Protein AF-A0A2U9QHX6-F1 (afdb_monomer_lite)

Organism: NCBI:txid2219495

Secondary structure (DSSP, 8-state):
-HHHHHHHHHHHHHHHHHHHHHHHHHHHHHHHTT-TT---SSS-GGGGSPP--

Foldseek 3Di:
DVVVVVVVVCVVVVVVVVVVCVVVVVLVVCVVVPASVHADPVCHPVVVDDDPD

Radius of gyration: 19.7 Å; chains: 1; bounding box: 39×13×56 Å

Sequence (53 aa):
SPRSWLATSHFVLGFFLFVGHLWHAGRARAAAAGFEKGIDRDFEPVLSMTPLN

pLDDT: mean 97.91, std 1.45, range [90.31, 98.94]

Structure (mmCIF, N/CA/C/O backbone):
data_AF-A0A2U9QHX6-F1
#
_entry.id   AF-A0A2U9QHX6-F1
#
loop_
_atom_site.group_PDB
_atom_site.id
_atom_site.type_symbol
_atom_site.label_atom_id
_atom_site.label_alt_id
_atom_site.label_comp_id
_atom_site.label_asym_id
_atom_site.label_entity_id
_atom_site.label_seq_id
_atom_site.pdbx_PDB_ins_code
_atom_site.Cartn_x
_atom_site.Cartn_y
_atom_site.Cartn_z
_atom_site.occupancy
_atom_site.B_iso_or_equiv
_atom_site.auth_seq_id
_atom_site.auth_comp_id
_atom_site.auth_asym_id
_atom_site.auth_atom_id
_atom_site.pdbx_PDB_model_num
ATOM 1 N N . SER A 1 1 ? 21.738 4.966 -25.905 1.00 93.38 1 SER A N 1
ATOM 2 C CA . SER A 1 1 ? 21.623 3.762 -26.761 1.00 93.38 1 SER A CA 1
ATOM 3 C C . SER A 1 1 ? 20.263 3.109 -26.527 1.00 93.38 1 SER A C 1
ATOM 5 O O . SER A 1 1 ? 19.652 3.408 -25.502 1.00 93.38 1 SER A O 1
ATOM 7 N N . PRO A 1 2 ? 19.775 2.215 -27.407 1.00 97.19 2 PRO A N 1
ATOM 8 C CA . PRO A 1 2 ? 18.551 1.447 -27.150 1.00 97.19 2 PRO A CA 1
ATOM 9 C C . PRO A 1 2 ? 18.570 0.714 -25.798 1.00 97.19 2 PRO A C 1
ATOM 11 O O . PRO A 1 2 ? 17.560 0.676 -25.105 1.00 97.19 2 PRO A O 1
ATOM 14 N N . ARG A 1 3 ? 19.746 0.236 -25.360 1.00 98.00 3 ARG A N 1
ATOM 15 C CA . ARG A 1 3 ? 19.938 -0.385 -24.037 1.00 98.00 3 ARG A CA 1
ATOM 16 C C . ARG A 1 3 ? 19.532 0.543 -22.890 1.00 98.00 3 ARG A C 1
ATOM 18 O O . ARG A 1 3 ? 18.831 0.105 -21.988 1.00 98.00 3 ARG A O 1
ATOM 25 N N . SER A 1 4 ? 19.948 1.810 -22.934 1.00 97.94 4 SER A N 1
ATOM 26 C CA . SER A 1 4 ? 19.586 2.796 -21.908 1.00 97.94 4 SER A CA 1
ATOM 27 C C . SER A 1 4 ? 18.081 3.053 -21.887 1.00 97.94 4 SER A C 1
ATOM 29 O O . SER A 1 4 ? 17.494 3.028 -20.816 1.00 97.94 4 SER A O 1
ATOM 31 N N . TRP A 1 5 ? 17.449 3.231 -23.052 1.00 98.38 5 TRP A N 1
ATOM 32 C CA . TRP A 1 5 ? 16.004 3.470 -23.149 1.00 98.38 5 TRP A CA 1
ATOM 33 C C . TRP A 1 5 ? 15.165 2.303 -22.619 1.00 98.38 5 TRP A C 1
ATOM 35 O O . TRP A 1 5 ? 14.201 2.517 -21.884 1.00 98.38 5 TRP A O 1
ATOM 45 N N . LEU A 1 6 ? 15.542 1.064 -22.947 1.00 98.50 6 LEU A N 1
ATOM 46 C CA . LEU A 1 6 ? 14.889 -0.124 -22.396 1.00 98.50 6 LEU A CA 1
ATOM 47 C C . LEU A 1 6 ? 15.094 -0.225 -20.880 1.00 98.50 6 LEU A C 1
ATOM 49 O O . LEU A 1 6 ? 14.125 -0.405 -20.151 1.00 98.50 6 LEU A O 1
ATOM 53 N N . ALA A 1 7 ? 16.325 -0.058 -20.394 1.00 98.44 7 ALA A N 1
ATOM 54 C CA . ALA A 1 7 ? 16.615 -0.185 -18.968 1.00 98.44 7 ALA A CA 1
ATOM 55 C C . ALA A 1 7 ? 15.867 0.858 -18.122 1.00 98.44 7 ALA A C 1
ATOM 57 O O . ALA A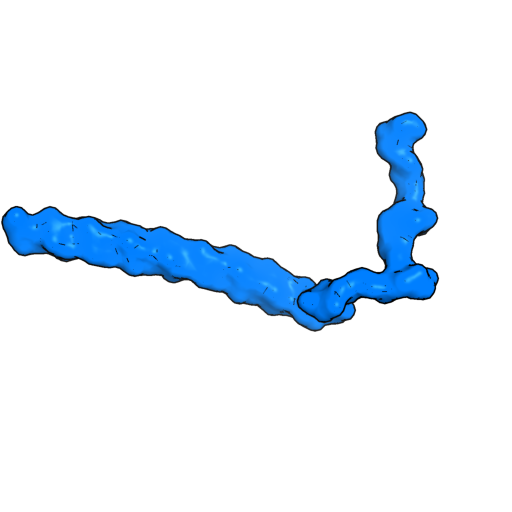 1 7 ? 15.252 0.506 -17.116 1.00 98.44 7 ALA A O 1
ATOM 58 N N . THR A 1 8 ? 15.875 2.129 -18.532 1.00 98.69 8 THR A N 1
ATOM 59 C CA . THR A 1 8 ? 15.220 3.191 -17.759 1.00 98.69 8 THR A CA 1
ATOM 60 C C . THR A 1 8 ? 13.701 3.065 -17.782 1.00 98.69 8 THR A C 1
ATOM 62 O O . THR A 1 8 ? 13.078 3.168 -16.727 1.00 98.69 8 THR A O 1
ATOM 65 N N . SER A 1 9 ? 13.096 2.779 -18.942 1.00 98.62 9 SER A N 1
ATOM 66 C CA . SER A 1 9 ? 11.643 2.574 -19.039 1.00 98.62 9 SER A CA 1
ATOM 67 C C . SER A 1 9 ? 11.165 1.420 -18.153 1.00 98.62 9 SER A C 1
ATOM 69 O O . SER A 1 9 ? 10.203 1.584 -17.408 1.00 98.62 9 SER A O 1
ATOM 71 N N . HIS A 1 10 ? 11.869 0.285 -18.155 1.00 98.56 10 HIS A N 1
ATOM 72 C CA . HIS A 1 10 ? 11.493 -0.874 -17.343 1.00 98.56 10 HIS A CA 1
ATOM 73 C C . HIS A 1 10 ? 11.689 -0.630 -15.848 1.00 98.56 10 HIS A C 1
ATOM 75 O O . HIS A 1 10 ? 10.867 -1.080 -15.055 1.00 98.56 10 HIS A O 1
ATOM 81 N N . PHE A 1 11 ? 12.733 0.103 -15.450 1.00 98.69 11 PHE A N 1
ATOM 82 C CA . PHE A 1 11 ? 12.920 0.462 -14.047 1.00 98.69 11 PHE A CA 1
ATOM 83 C C . PHE A 1 11 ? 11.785 1.360 -13.541 1.00 98.69 11 PHE A C 1
ATOM 85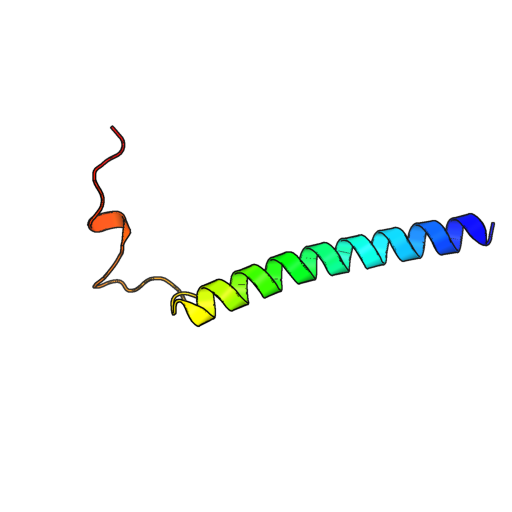 O O . PHE A 1 11 ? 11.199 1.078 -12.498 1.00 98.69 11 PHE A O 1
ATOM 92 N N . VAL A 1 12 ? 11.429 2.402 -14.300 1.00 98.88 12 VAL A N 1
ATOM 93 C CA . VAL A 1 12 ? 10.340 3.321 -13.933 1.00 98.88 12 VAL A CA 1
ATOM 94 C C . VAL A 1 12 ? 9.005 2.580 -13.858 1.00 98.88 12 VAL A C 1
ATOM 96 O O . VAL A 1 12 ? 8.288 2.706 -12.866 1.00 98.88 12 VAL A O 1
ATOM 99 N N . LEU A 1 13 ? 8.683 1.763 -14.866 1.00 98.88 13 LEU A N 1
ATOM 100 C CA . LEU A 1 13 ? 7.456 0.963 -14.865 1.00 98.88 13 LEU A CA 1
ATOM 101 C C . LEU A 1 13 ? 7.438 -0.048 -13.713 1.00 98.88 13 LEU A C 1
ATOM 103 O O . LEU A 1 13 ? 6.447 -0.135 -12.995 1.00 98.88 13 LEU A O 1
ATOM 107 N N . GLY A 1 14 ? 8.536 -0.775 -13.494 1.00 98.88 14 GLY A N 1
ATOM 108 C CA . GLY A 1 14 ? 8.661 -1.746 -12.407 1.00 98.88 14 GLY A CA 1
ATOM 109 C C . GLY A 1 14 ? 8.492 -1.109 -11.028 1.00 98.88 14 GLY A C 1
ATOM 110 O O . GLY A 1 14 ? 7.775 -1.646 -10.185 1.00 98.88 14 GLY A O 1
ATOM 111 N N . PHE A 1 15 ? 9.075 0.073 -10.815 1.00 98.81 15 PHE A N 1
ATOM 112 C CA . PHE A 1 15 ? 8.899 0.832 -9.580 1.00 98.81 15 PHE A CA 1
ATOM 113 C C . PHE A 1 15 ? 7.431 1.215 -9.345 1.00 98.81 15 PHE A C 1
ATOM 115 O O . PHE A 1 15 ? 6.900 0.975 -8.261 1.00 98.81 15 PHE A O 1
ATOM 122 N N . PHE A 1 16 ? 6.736 1.746 -10.355 1.00 98.81 16 PHE A N 1
ATOM 123 C CA . PHE A 1 16 ? 5.323 2.105 -10.200 1.00 98.81 16 PHE A CA 1
ATOM 124 C C . PHE A 1 16 ? 4.403 0.891 -10.047 1.00 98.81 16 PHE A C 1
ATOM 126 O O . PHE A 1 16 ? 3.430 0.968 -9.298 1.00 98.81 16 PHE A O 1
ATOM 133 N N . LEU A 1 17 ? 4.721 -0.245 -10.674 1.00 98.81 17 LEU A N 1
ATOM 134 C CA . LEU A 1 17 ? 4.015 -1.504 -10.425 1.00 98.81 17 LEU A CA 1
ATOM 135 C C . LEU A 1 17 ? 4.201 -1.976 -8.980 1.00 98.81 17 LEU A C 1
ATOM 137 O O . LEU A 1 17 ? 3.243 -2.441 -8.368 1.00 98.81 17 LEU A O 1
ATOM 141 N N . PHE A 1 18 ? 5.396 -1.817 -8.411 1.00 98.75 18 PHE A N 1
ATOM 142 C CA . PHE A 1 18 ? 5.650 -2.136 -7.009 1.00 98.75 18 PHE A CA 1
ATOM 143 C C . PHE A 1 18 ? 4.866 -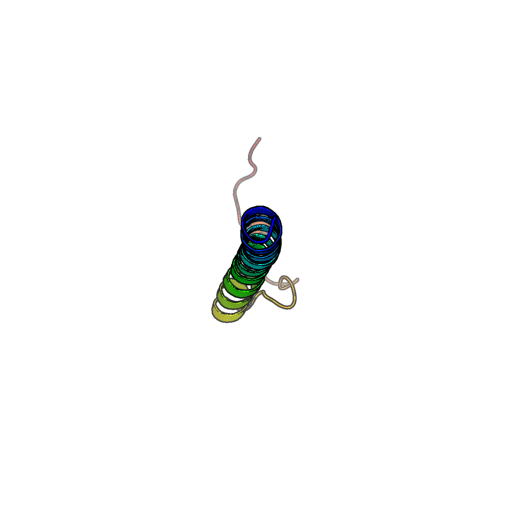1.220 -6.056 1.00 98.75 18 PHE A C 1
ATOM 145 O O . PHE A 1 18 ? 4.197 -1.710 -5.147 1.00 98.75 18 PHE A O 1
ATOM 152 N N . VAL A 1 19 ? 4.863 0.096 -6.295 1.00 98.94 19 VAL A N 1
ATOM 153 C CA . VAL A 1 19 ? 4.048 1.046 -5.515 1.00 98.94 19 VAL A CA 1
ATOM 154 C C . VAL A 1 19 ? 2.557 0.712 -5.632 1.00 98.94 19 VAL A C 1
ATOM 156 O O . VAL A 1 19 ? 1.857 0.639 -4.621 1.00 98.94 19 VAL A O 1
ATOM 159 N N . GLY A 1 20 ? 2.077 0.444 -6.850 1.00 98.88 20 GLY A N 1
ATOM 160 C CA . GLY A 1 20 ? 0.705 0.007 -7.098 1.00 98.88 20 GLY A CA 1
ATOM 161 C C . GLY A 1 20 ? 0.371 -1.292 -6.363 1.00 98.88 20 GLY A C 1
ATOM 162 O O . GLY A 1 20 ? -0.681 -1.390 -5.735 1.00 98.88 20 GLY A O 1
ATOM 163 N N . HIS A 1 21 ? 1.282 -2.266 -6.363 1.00 98.81 21 HIS A N 1
ATOM 164 C CA . HIS A 1 21 ? 1.121 -3.515 -5.626 1.00 98.81 21 HIS A CA 1
ATOM 165 C C . HIS A 1 21 ? 0.944 -3.270 -4.126 1.00 98.81 21 HIS A C 1
ATOM 167 O O . HIS A 1 21 ? -0.022 -3.768 -3.554 1.00 98.81 21 HIS A O 1
ATOM 173 N N . LEU A 1 22 ? 1.818 -2.478 -3.495 1.00 98.81 22 LEU A N 1
ATOM 174 C CA . LEU A 1 22 ? 1.714 -2.171 -2.065 1.00 98.81 22 LEU A CA 1
ATOM 175 C C . LEU A 1 22 ? 0.388 -1.480 -1.728 1.00 98.81 22 LEU A C 1
ATOM 177 O O . LEU A 1 22 ? -0.296 -1.880 -0.785 1.00 98.81 22 LEU A O 1
ATOM 181 N N . TRP A 1 23 ? -0.006 -0.491 -2.533 1.00 98.88 23 TRP A N 1
ATOM 182 C CA . TRP A 1 23 ? -1.276 0.213 -2.370 1.00 98.88 23 TRP A CA 1
ATOM 183 C C . TRP A 1 23 ? -2.477 -0.737 -2.448 1.00 98.88 23 TRP A C 1
ATOM 185 O O . TRP A 1 23 ? -3.327 -0.757 -1.554 1.00 98.88 23 TRP A O 1
ATOM 195 N N . HIS A 1 24 ? -2.551 -1.550 -3.503 1.00 98.88 24 HIS A N 1
ATOM 196 C CA . HIS A 1 24 ? -3.673 -2.458 -3.715 1.00 98.88 24 HIS A CA 1
ATOM 197 C C . HIS A 1 24 ? -3.683 -3.616 -2.718 1.00 98.88 24 HIS A C 1
ATOM 199 O O . HIS A 1 24 ? -4.756 -3.970 -2.236 1.00 98.88 24 HIS A O 1
ATOM 205 N N . ALA A 1 25 ? -2.524 -4.170 -2.357 1.00 98.81 25 ALA A N 1
ATOM 206 C CA . ALA A 1 25 ? -2.419 -5.228 -1.358 1.00 98.81 25 ALA A CA 1
ATOM 207 C C . ALA A 1 25 ? -2.844 -4.730 0.031 1.00 98.81 25 ALA A C 1
ATOM 209 O O . ALA A 1 25 ? -3.621 -5.402 0.711 1.00 98.81 25 ALA A O 1
ATOM 210 N N . GLY A 1 26 ? -2.394 -3.534 0.430 1.00 98.69 26 GLY A N 1
ATOM 211 C CA . GLY A 1 26 ? -2.807 -2.891 1.677 1.00 98.69 26 GLY A CA 1
ATOM 212 C C . GLY A 1 26 ? -4.313 -2.633 1.716 1.00 98.69 26 GLY A C 1
ATOM 213 O O . GLY A 1 26 ? -4.988 -3.082 2.641 1.00 98.69 26 GLY A O 1
ATOM 214 N N . ARG A 1 27 ? -4.865 -2.000 0.670 1.00 98.75 27 ARG A N 1
ATOM 215 C CA . ARG A 1 27 ? -6.314 -1.767 0.544 1.00 98.75 27 ARG A CA 1
ATOM 216 C C . ARG A 1 27 ? -7.110 -3.072 0.572 1.00 98.75 27 ARG A C 1
ATOM 218 O O . ARG A 1 27 ? -8.118 -3.135 1.261 1.00 98.75 27 ARG A O 1
ATOM 225 N N . ALA A 1 28 ? -6.692 -4.092 -0.177 1.00 98.81 28 ALA A N 1
ATOM 226 C CA . ALA A 1 28 ? -7.404 -5.366 -0.248 1.00 98.81 28 ALA A CA 1
ATOM 227 C C . ALA A 1 28 ? -7.458 -6.053 1.122 1.00 98.81 28 ALA A C 1
ATOM 229 O O . ALA A 1 28 ? -8.507 -6.560 1.507 1.00 98.81 28 ALA A O 1
ATOM 230 N N . ARG A 1 2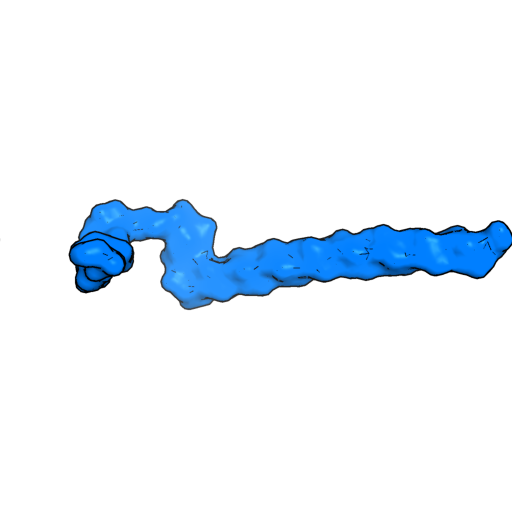9 ? -6.357 -6.013 1.886 1.00 98.75 29 ARG A N 1
ATOM 231 C CA . ARG A 1 29 ? -6.329 -6.515 3.267 1.00 98.75 29 ARG A CA 1
ATOM 232 C C . ARG A 1 29 ? -7.233 -5.704 4.190 1.00 98.75 29 ARG A C 1
ATOM 234 O O . ARG A 1 29 ? -8.008 -6.303 4.924 1.00 98.75 29 ARG A O 1
ATOM 241 N N . ALA A 1 30 ? -7.165 -4.374 4.127 1.00 98.69 30 ALA A N 1
ATOM 242 C CA . ALA A 1 30 ? -8.031 -3.505 4.922 1.00 98.69 30 ALA A CA 1
ATOM 243 C C . ALA A 1 30 ? -9.518 -3.740 4.616 1.00 98.69 30 ALA A C 1
ATOM 245 O O . ALA A 1 30 ? -10.323 -3.787 5.537 1.00 98.69 30 ALA A O 1
ATOM 246 N N . ALA A 1 31 ? -9.867 -3.955 3.343 1.00 98.62 31 ALA A N 1
ATOM 247 C CA . ALA A 1 31 ? -11.238 -4.218 2.913 1.00 98.62 31 ALA A CA 1
ATOM 248 C C . ALA A 1 31 ? -11.722 -5.601 3.358 1.00 98.62 31 ALA A C 1
ATOM 250 O O . ALA A 1 31 ? -12.836 -5.738 3.849 1.00 98.62 31 ALA A O 1
ATOM 251 N N . ALA A 1 32 ? -10.868 -6.622 3.245 1.00 98.56 32 ALA A N 1
ATOM 252 C CA . ALA A 1 32 ? -11.173 -7.960 3.747 1.00 98.56 32 ALA A CA 1
ATOM 253 C C . ALA A 1 32 ? -11.377 -7.980 5.273 1.00 98.56 32 ALA A C 1
ATOM 255 O O . ALA A 1 32 ? -12.166 -8.776 5.770 1.00 98.56 32 ALA A O 1
ATOM 256 N N . ALA A 1 33 ? -10.681 -7.105 6.004 1.00 97.94 33 ALA A N 1
ATOM 257 C CA . ALA A 1 33 ? -10.823 -6.939 7.448 1.00 97.94 33 ALA A CA 1
ATOM 258 C C . ALA A 1 33 ? -11.851 -5.862 7.863 1.00 97.94 33 ALA A C 1
ATOM 260 O O . ALA A 1 33 ? -12.080 -5.680 9.055 1.00 97.94 33 ALA A O 1
ATOM 261 N N . GLY A 1 34 ? -12.479 -5.165 6.908 1.00 97.88 34 GLY A N 1
ATOM 262 C CA . GLY A 1 34 ? -13.596 -4.243 7.137 1.00 97.88 34 GLY A CA 1
ATOM 263 C C . GLY A 1 34 ? -13.251 -2.840 7.650 1.00 97.88 34 GLY A C 1
ATOM 264 O O . GLY A 1 34 ? -14.139 -2.167 8.164 1.00 97.88 34 GLY A O 1
ATOM 265 N N . PHE A 1 35 ? -12.001 -2.379 7.534 1.00 97.88 35 PHE A N 1
ATOM 266 C CA . PHE A 1 35 ? -11.575 -1.054 8.023 1.00 97.88 35 PHE A CA 1
ATOM 267 C C . PHE A 1 35 ? -11.002 -0.134 6.931 1.00 97.88 35 PHE A C 1
ATOM 269 O O . PHE A 1 35 ? -10.400 0.899 7.223 1.00 97.88 35 PHE A O 1
ATOM 276 N N . GLU A 1 36 ? -11.182 -0.459 5.647 1.00 98.12 36 GLU A N 1
ATOM 277 C CA . GLU A 1 36 ? -10.649 0.335 4.530 1.00 98.12 36 GLU A CA 1
ATOM 278 C C . GLU A 1 36 ? -11.265 1.733 4.409 1.00 98.12 36 GLU A C 1
ATOM 280 O O . GLU A 1 36 ? -10.675 2.611 3.780 1.00 98.12 36 GLU A O 1
ATOM 285 N N . LYS A 1 37 ? -12.448 1.936 5.000 1.00 97.94 37 LYS A N 1
ATOM 286 C CA . LYS A 1 37 ? -13.172 3.219 5.022 1.00 97.94 37 LYS A CA 1
ATOM 287 C C . LYS A 1 37 ? -12.961 4.014 6.313 1.00 97.94 37 LYS A C 1
ATOM 289 O O . LYS A 1 37 ? -13.547 5.082 6.465 1.00 97.94 37 LYS A O 1
ATOM 294 N N . GLY A 1 38 ? -12.121 3.516 7.216 1.00 97.31 38 GLY A N 1
ATOM 295 C CA . GLY A 1 38 ? -11.861 4.109 8.521 1.00 97.31 38 GLY A CA 1
ATOM 296 C C . GLY A 1 38 ? -12.186 3.156 9.667 1.00 97.31 38 GLY A C 1
ATOM 297 O O . GLY A 1 38 ? -12.721 2.068 9.476 1.00 97.31 38 GLY A O 1
ATOM 298 N N . ILE A 1 39 ? -11.824 3.590 10.869 1.00 97.69 39 ILE A N 1
ATOM 299 C CA . ILE A 1 39 ? -12.064 2.869 12.120 1.00 97.69 39 ILE A CA 1
ATOM 300 C C . ILE A 1 39 ? -13.498 3.106 12.614 1.00 97.69 39 ILE A C 1
ATOM 302 O O . ILE A 1 39 ? -14.024 4.206 12.438 1.00 97.69 39 ILE A O 1
ATOM 306 N N . ASP A 1 40 ? -14.084 2.139 13.315 1.00 97.6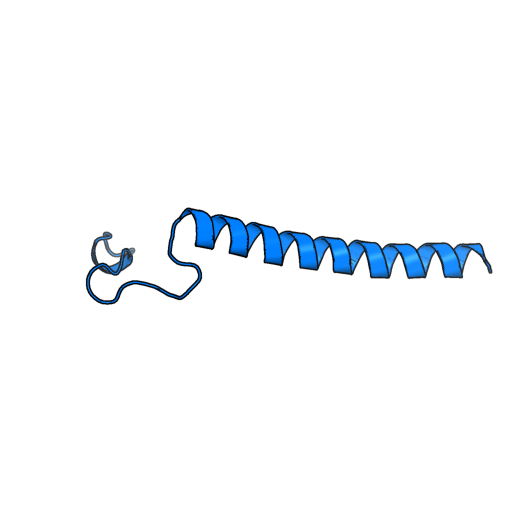2 40 ASP A N 1
ATOM 307 C CA . ASP A 1 40 ? -15.347 2.306 14.046 1.00 97.62 40 ASP A CA 1
ATOM 308 C C . ASP A 1 40 ? -15.123 3.161 15.308 1.00 97.62 40 ASP A C 1
ATOM 310 O O . ASP A 1 40 ? -14.129 2.965 16.011 1.00 97.62 40 ASP A O 1
ATOM 314 N N . ARG A 1 41 ? -15.983 4.159 15.554 1.00 96.81 41 ARG A N 1
ATOM 315 C CA . ARG A 1 41 ? -15.874 5.054 16.723 1.00 96.81 41 ARG A CA 1
ATOM 316 C C . ARG A 1 41 ? -16.369 4.390 18.007 1.00 96.81 41 ARG A C 1
ATOM 318 O O . ARG A 1 41 ? -15.867 4.743 19.067 1.00 96.81 41 ARG A O 1
ATOM 325 N N . ASP A 1 42 ? -17.285 3.431 17.906 1.00 97.38 42 ASP A N 1
ATOM 326 C CA . ASP A 1 42 ? -17.812 2.699 19.062 1.00 97.38 42 ASP A CA 1
ATOM 327 C C . ASP A 1 42 ? -16.914 1.504 19.426 1.00 97.38 42 ASP A C 1
ATOM 329 O O . ASP A 1 42 ? -16.830 1.109 20.588 1.00 97.38 42 ASP A O 1
ATOM 333 N N . PHE A 1 43 ? -16.191 0.958 18.440 1.00 95.81 43 PHE A N 1
ATOM 334 C CA . PHE A 1 43 ? -15.320 -0.215 18.584 1.00 95.81 43 PHE A CA 1
ATOM 335 C C . PHE A 1 43 ? -13.872 0.062 18.152 1.00 95.81 43 PHE A C 1
ATOM 337 O O . PHE A 1 43 ? -13.266 -0.715 17.411 1.00 95.81 43 PHE A O 1
ATOM 344 N N . GLU A 1 44 ? -13.294 1.178 18.600 1.00 97.69 44 GLU A N 1
ATOM 345 C CA . GLU A 1 44 ? -11.914 1.538 18.262 1.00 97.69 44 GLU A CA 1
ATOM 346 C C . G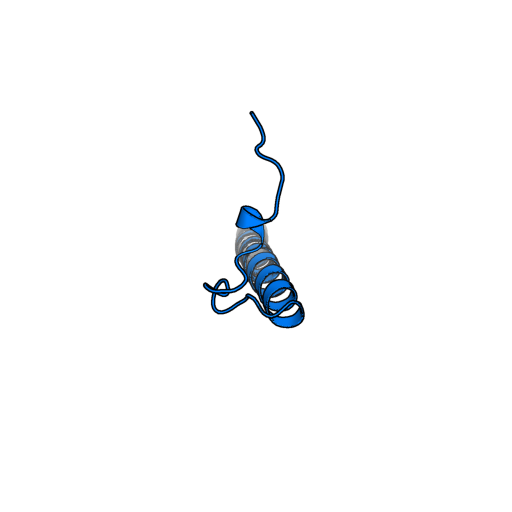LU A 1 44 ? -10.901 0.577 18.931 1.00 97.69 44 GLU A C 1
ATOM 348 O O . GLU A 1 44 ? -10.765 0.592 20.158 1.00 97.69 44 GLU A O 1
ATOM 353 N N . PRO A 1 45 ? -10.142 -0.248 18.171 1.00 97.06 45 PRO A N 1
ATOM 354 C CA . PRO A 1 45 ? -9.390 -1.367 18.752 1.00 97.06 45 PRO A CA 1
ATOM 355 C C . PRO A 1 45 ? -8.320 -0.957 19.766 1.00 97.06 45 PRO A C 1
ATOM 357 O O . PRO A 1 45 ? -8.100 -1.660 20.751 1.00 97.06 45 PRO A O 1
ATOM 360 N N . VAL A 1 46 ? -7.663 0.186 19.547 1.00 97.94 46 VAL A N 1
ATOM 361 C CA . VAL A 1 46 ? -6.556 0.658 20.397 1.00 97.94 46 VAL A CA 1
ATOM 362 C C . VAL A 1 46 ? -7.029 0.982 21.817 1.00 97.94 46 VAL A C 1
ATOM 364 O O . VAL A 1 46 ? -6.273 0.772 22.760 1.00 97.94 46 VAL A O 1
ATOM 367 N N . LEU A 1 47 ? -8.290 1.389 22.002 1.00 97.38 47 LEU A N 1
ATOM 368 C CA . LEU A 1 47 ? -8.857 1.688 23.325 1.00 97.38 47 LEU A CA 1
ATOM 369 C C . LEU A 1 47 ? -8.992 0.447 24.222 1.00 97.38 47 LEU A C 1
ATOM 371 O O . LEU A 1 47 ? -9.153 0.577 25.432 1.00 97.38 47 LEU A O 1
ATOM 375 N N . SER A 1 48 ? -8.918 -0.753 23.639 1.00 96.69 48 SER A N 1
ATOM 376 C CA . SER A 1 48 ? -8.986 -2.030 24.360 1.00 96.69 48 SER A CA 1
ATOM 377 C C . SER A 1 48 ? -7.612 -2.636 24.687 1.00 96.69 48 SER A C 1
ATOM 379 O O . SER A 1 48 ? -7.540 -3.691 25.315 1.00 96.69 48 SER A O 1
ATOM 381 N N . MET A 1 49 ? -6.520 -1.999 24.252 1.00 98.19 49 MET A N 1
ATOM 382 C CA . MET A 1 49 ? -5.156 -2.507 24.418 1.00 98.19 49 MET A CA 1
ATOM 383 C C . MET A 1 49 ? -4.485 -1.927 25.669 1.00 98.19 49 MET A C 1
ATOM 385 O O . MET A 1 49 ? -4.784 -0.814 26.098 1.00 98.19 49 MET A O 1
ATOM 389 N N . THR A 1 50 ? -3.530 -2.664 26.239 1.00 97.81 50 THR A N 1
ATOM 390 C CA . THR A 1 50 ? -2.690 -2.163 27.336 1.00 97.81 50 THR A CA 1
ATOM 391 C C . THR A 1 50 ? -1.814 -0.997 26.854 1.00 97.81 50 THR A C 1
ATOM 393 O O . THR A 1 50 ? -1.218 -1.110 25.777 1.00 97.81 50 THR A O 1
ATOM 396 N N . PRO A 1 51 ? -1.682 0.098 27.633 1.00 96.44 51 PRO A N 1
ATOM 397 C CA . PRO A 1 51 ? -0.736 1.168 27.330 1.00 96.44 51 PRO A CA 1
ATOM 398 C C . PRO A 1 51 ? 0.700 0.644 27.213 1.00 96.44 51 PRO A C 1
ATOM 400 O O . PRO A 1 51 ? 1.085 -0.310 27.887 1.00 96.44 51 PRO A O 1
ATOM 403 N N . LEU A 1 52 ? 1.499 1.272 26.350 1.00 96.50 52 LEU A N 1
ATOM 404 C CA . LEU A 1 52 ? 2.890 0.865 26.120 1.00 96.50 52 LEU A CA 1
ATOM 405 C C . LEU A 1 52 ? 3.865 1.382 27.196 1.00 96.50 52 LEU A C 1
ATOM 407 O O . LEU A 1 52 ? 5.049 1.053 27.122 1.00 96.50 52 LEU A O 1
ATOM 411 N N . ASN A 1 53 ? 3.397 2.208 28.141 1.00 90.31 53 ASN A N 1
ATOM 412 C CA . ASN A 1 53 ? 4.205 2.913 29.138 1.00 90.31 53 ASN A CA 1
ATOM 413 C C . ASN A 1 53 ? 3.917 2.490 30.580 1.00 90.31 53 ASN A C 1
ATOM 415 O O . ASN A 1 53 ? 2.730 2.329 30.936 1.00 90.31 53 ASN A O 1
#

InterPro domains:
  IPR000932 Photosystem antenna protein-like [PF00421] (1-49)
  IPR036001 Photosystem antenna protein-like superfamily [SSF161077] (1-52)